Protein AF-A0A7J0G4C1-F1 (afdb_monomer_lite)

pLDDT: mean 76.21, std 15.64, range [31.58, 93.88]

Structure (mmCIF, N/CA/C/O backbone):
data_AF-A0A7J0G4C1-F1
#
_entry.id   AF-A0A7J0G4C1-F1
#
loop_
_atom_site.group_PDB
_atom_site.id
_atom_site.type_symbol
_atom_site.label_atom_id
_atom_site.label_alt_id
_atom_site.label_comp_id
_atom_site.label_asym_id
_atom_site.label_entity_id
_atom_site.label_seq_id
_atom_site.pdbx_PDB_ins_code
_atom_site.Cartn_x
_atom_site.Cartn_y
_atom_site.Cartn_z
_atom_site.occupancy
_atom_site.B_iso_or_equiv
_atom_site.auth_seq_id
_atom_site.auth_comp_id
_atom_site.auth_asym_id
_atom_site.auth_atom_id
_atom_site.pdbx_PDB_model_num
ATOM 1 N N . MET A 1 1 ? 28.170 -7.336 -46.267 1.00 58.66 1 MET A N 1
ATOM 2 C CA . MET A 1 1 ? 28.825 -6.557 -45.193 1.00 58.66 1 MET A CA 1
ATOM 3 C C . MET A 1 1 ? 29.556 -7.550 -44.301 1.00 58.66 1 MET A C 1
ATOM 5 O O . MET A 1 1 ? 29.023 -8.633 -44.100 1.00 58.66 1 MET A O 1
ATOM 9 N N . CYS A 1 2 ? 30.784 -7.269 -43.868 1.00 80.81 2 CYS A N 1
ATOM 10 C CA . CYS A 1 2 ? 31.557 -8.219 -43.061 1.00 80.81 2 CYS A CA 1
ATOM 11 C C . CYS A 1 2 ? 30.942 -8.341 -41.661 1.00 80.81 2 CYS A C 1
ATOM 13 O O . CYS A 1 2 ? 30.624 -7.316 -41.058 1.00 80.81 2 CYS A O 1
ATOM 15 N N . GLN A 1 3 ? 30.820 -9.565 -41.140 1.00 78.44 3 GLN A N 1
ATOM 16 C CA . GLN A 1 3 ? 30.268 -9.843 -39.804 1.00 78.44 3 GLN A CA 1
ATOM 17 C C . GLN A 1 3 ? 30.931 -8.975 -38.718 1.00 78.44 3 GLN A C 1
ATOM 19 O O . GLN A 1 3 ? 30.258 -8.325 -37.929 1.00 78.44 3 GLN A O 1
ATOM 24 N N . VAL A 1 4 ? 32.257 -8.844 -38.796 1.00 83.94 4 VAL A N 1
ATOM 25 C CA . VAL A 1 4 ? 33.080 -8.038 -37.880 1.00 83.94 4 VAL A CA 1
ATOM 26 C C . VAL A 1 4 ? 32.683 -6.555 -37.860 1.00 83.94 4 VAL A C 1
ATOM 28 O O . VAL A 1 4 ? 32.723 -5.914 -36.814 1.00 83.94 4 VAL A O 1
ATOM 31 N N . SER A 1 5 ? 32.287 -5.986 -39.003 1.00 85.44 5 SER A N 1
ATOM 32 C CA . SER A 1 5 ? 31.881 -4.578 -39.083 1.00 85.44 5 SER A CA 1
ATOM 33 C C . SER A 1 5 ? 30.496 -4.344 -38.479 1.00 85.44 5 SER A C 1
ATOM 35 O O . SER A 1 5 ? 30.275 -3.305 -37.866 1.00 85.44 5 SER A O 1
ATOM 37 N N . LEU A 1 6 ? 29.573 -5.300 -38.628 1.00 85.56 6 LEU A N 1
ATOM 38 C CA . LEU A 1 6 ? 28.245 -5.230 -38.010 1.00 85.56 6 LEU A CA 1
ATOM 39 C C . LEU A 1 6 ? 28.336 -5.344 -36.486 1.00 85.56 6 LEU A C 1
ATOM 41 O O . LEU A 1 6 ? 27.724 -4.543 -35.785 1.00 85.56 6 LEU A O 1
ATOM 45 N N . ASP A 1 7 ? 29.151 -6.272 -35.982 1.00 86.06 7 ASP A N 1
ATOM 46 C CA . ASP A 1 7 ? 29.336 -6.476 -34.541 1.00 86.06 7 ASP A CA 1
ATOM 47 C C . ASP A 1 7 ? 29.976 -5.248 -33.867 1.00 86.06 7 ASP A C 1
ATOM 49 O O . ASP A 1 7 ? 29.597 -4.870 -32.756 1.00 86.06 7 ASP A O 1
ATOM 53 N N . LEU A 1 8 ? 30.890 -4.560 -34.564 1.00 88.81 8 LEU A N 1
ATOM 54 C CA . LEU A 1 8 ? 31.475 -3.306 -34.084 1.00 88.81 8 LEU A CA 1
ATOM 55 C C . LEU A 1 8 ? 30.426 -2.193 -33.971 1.00 88.81 8 LEU A C 1
ATOM 57 O O . LEU A 1 8 ? 30.365 -1.512 -32.950 1.00 88.81 8 LEU A O 1
ATOM 61 N N . VAL A 1 9 ? 29.591 -2.015 -34.999 1.00 87.50 9 VAL A N 1
ATOM 62 C CA . VAL A 1 9 ? 28.531 -0.994 -34.999 1.00 87.50 9 VAL A CA 1
ATOM 63 C C . VAL A 1 9 ? 27.515 -1.275 -33.888 1.00 87.50 9 VAL A C 1
ATOM 65 O O . VAL A 1 9 ? 27.187 -0.375 -33.120 1.00 87.50 9 VAL A O 1
ATOM 68 N N . LYS A 1 10 ? 27.093 -2.534 -33.734 1.00 87.81 10 LYS A N 1
ATOM 69 C CA . LYS A 1 10 ? 26.205 -2.991 -32.653 1.00 87.81 10 LYS A CA 1
ATOM 70 C C . LYS A 1 10 ? 26.787 -2.704 -31.264 1.00 87.81 10 LYS A C 1
ATOM 72 O O . LYS A 1 10 ? 26.105 -2.154 -30.402 1.00 87.81 10 LYS A O 1
ATOM 77 N N . SER A 1 11 ? 28.078 -2.984 -31.067 1.00 86.81 11 SER A N 1
ATOM 78 C CA . SER A 1 11 ? 28.772 -2.682 -29.809 1.00 86.81 11 SER A CA 1
ATOM 79 C C . SER A 1 11 ? 28.851 -1.182 -29.515 1.00 86.81 11 SER A C 1
ATOM 81 O O . SER A 1 11 ? 28.692 -0.782 -28.362 1.00 86.81 11 SER A O 1
ATOM 83 N N . LEU A 1 12 ? 29.066 -0.344 -30.535 1.00 90.00 12 LEU A N 1
ATOM 84 C CA . LEU A 1 12 ? 29.061 1.109 -30.367 1.00 90.00 12 LEU A CA 1
ATOM 85 C C . LEU A 1 12 ? 27.682 1.603 -29.920 1.00 90.00 12 LEU A C 1
ATOM 87 O O . LEU A 1 12 ? 27.611 2.342 -28.945 1.00 90.00 12 LEU A O 1
ATOM 91 N N . TYR A 1 13 ? 26.598 1.152 -30.559 1.00 88.69 13 TYR A N 1
ATOM 92 C CA . TYR A 1 13 ? 25.234 1.537 -30.172 1.00 88.69 13 TYR A CA 1
ATOM 93 C C . TYR A 1 13 ? 24.876 1.136 -28.737 1.00 88.69 13 TYR A C 1
ATOM 95 O O . TYR A 1 13 ? 24.304 1.946 -28.016 1.00 88.69 13 TYR A O 1
ATOM 103 N N . ALA A 1 14 ? 25.254 -0.066 -28.295 1.00 89.81 14 ALA A N 1
ATOM 104 C CA . ALA A 1 14 ? 25.041 -0.479 -26.907 1.00 89.81 14 ALA A CA 1
ATOM 105 C C . ALA A 1 14 ? 25.766 0.448 -25.913 1.00 89.81 14 ALA A C 1
ATOM 107 O O . ALA A 1 14 ? 25.176 0.875 -24.927 1.00 89.81 14 ALA A O 1
ATOM 108 N N . LYS A 1 15 ? 27.005 0.861 -26.222 1.00 88.81 15 LYS A N 1
ATOM 109 C CA . LYS A 1 15 ? 27.740 1.839 -25.401 1.00 88.81 15 LYS A CA 1
ATOM 110 C C . LYS A 1 15 ? 27.110 3.231 -25.412 1.00 88.81 15 LYS A C 1
ATOM 112 O O . LYS A 1 15 ? 27.207 3.936 -24.418 1.00 88.81 15 LYS A O 1
ATOM 117 N N . PHE A 1 16 ? 26.487 3.641 -26.517 1.00 90.69 16 PHE A N 1
ATOM 118 C CA . PHE A 1 16 ? 25.746 4.904 -26.564 1.00 90.69 16 PHE A CA 1
ATOM 119 C C . PHE A 1 16 ? 24.531 4.888 -25.627 1.00 90.69 16 PHE A C 1
ATOM 121 O O . PHE A 1 16 ? 24.290 5.895 -24.976 1.00 90.69 16 PHE A O 1
ATOM 128 N N . ILE A 1 17 ? 23.823 3.757 -25.519 1.00 89.75 17 ILE A N 1
ATOM 129 C CA . ILE A 1 17 ? 22.709 3.574 -24.571 1.00 89.75 17 ILE A CA 1
ATOM 130 C C . ILE A 1 17 ? 23.224 3.621 -23.126 1.00 89.75 17 ILE A C 1
ATOM 132 O O . ILE A 1 17 ? 22.658 4.330 -22.301 1.00 89.75 17 ILE A O 1
ATOM 136 N N . ASP A 1 18 ? 24.324 2.923 -22.831 1.00 90.31 18 ASP A N 1
ATOM 137 C CA . ASP A 1 18 ? 24.915 2.898 -21.484 1.00 90.31 18 ASP A CA 1
ATOM 138 C C . ASP A 1 18 ? 25.444 4.273 -21.029 1.00 90.31 18 ASP A C 1
ATOM 140 O O . ASP A 1 18 ? 25.518 4.558 -19.834 1.00 90.31 18 ASP A O 1
ATOM 144 N N . CYS A 1 19 ? 25.860 5.123 -21.974 1.00 86.25 19 CYS A N 1
ATOM 145 C CA . CYS A 1 19 ? 26.405 6.456 -21.709 1.00 86.25 19 CYS A CA 1
ATOM 146 C C . CYS A 1 19 ? 25.372 7.587 -21.843 1.00 86.25 19 CYS A C 1
ATOM 148 O O . CYS A 1 19 ? 25.764 8.757 -21.836 1.00 86.25 19 CYS A O 1
ATOM 150 N N . ASP A 1 20 ? 24.086 7.268 -21.991 1.00 91.69 20 ASP A N 1
ATOM 151 C CA . ASP A 1 20 ? 23.040 8.280 -22.086 1.00 91.69 20 ASP A CA 1
ATOM 152 C C . ASP A 1 20 ? 22.704 8.854 -20.701 1.00 91.69 20 ASP A C 1
ATOM 154 O O . ASP A 1 20 ? 22.313 8.133 -19.781 1.00 91.69 20 ASP A O 1
ATOM 158 N N . ASN A 1 21 ? 22.841 10.174 -20.558 1.00 86.81 21 ASN A N 1
ATOM 159 C CA . ASN A 1 21 ? 22.559 10.876 -19.308 1.00 86.81 21 ASN A CA 1
ATOM 160 C C . ASN A 1 21 ? 21.053 11.002 -19.019 1.00 86.81 21 ASN A C 1
ATOM 162 O O . ASN A 1 21 ? 20.687 11.228 -17.867 1.00 86.81 21 ASN A O 1
ATOM 166 N N . GLU A 1 22 ? 20.184 10.883 -20.030 1.00 90.69 22 GLU A N 1
ATOM 167 C CA . GLU A 1 22 ? 18.726 10.950 -19.847 1.00 90.69 22 GLU A CA 1
ATOM 168 C C . GLU A 1 22 ? 18.141 9.625 -19.336 1.00 90.69 22 GLU A C 1
ATOM 170 O O . GLU A 1 22 ? 17.065 9.612 -18.739 1.00 90.69 22 GLU A O 1
ATOM 175 N N . MET A 1 23 ? 18.863 8.513 -19.514 1.00 88.25 23 MET A N 1
ATOM 176 C CA . MET A 1 23 ? 18.462 7.175 -19.066 1.00 88.25 23 MET A CA 1
ATOM 177 C C . MET A 1 23 ? 19.131 6.774 -17.743 1.00 88.25 23 MET A C 1
ATOM 179 O O . MET A 1 23 ? 19.511 5.619 -17.542 1.00 88.25 23 MET A O 1
ATOM 183 N N . ILE A 1 24 ? 19.286 7.737 -16.834 1.00 90.88 24 ILE A N 1
ATOM 184 C CA . ILE A 1 24 ? 19.808 7.518 -15.483 1.00 90.88 24 ILE A CA 1
ATOM 185 C C . ILE A 1 24 ? 18.668 7.709 -14.490 1.00 90.88 24 ILE A C 1
ATOM 187 O O . ILE A 1 24 ? 18.021 8.757 -14.469 1.00 90.88 24 ILE A O 1
ATOM 191 N N . ASP A 1 25 ? 18.444 6.712 -13.637 1.00 88.38 25 ASP A N 1
ATOM 192 C CA . ASP A 1 25 ? 17.534 6.885 -12.512 1.00 88.38 25 ASP A CA 1
ATOM 193 C C . ASP A 1 25 ? 18.146 7.857 -11.493 1.00 88.38 25 ASP A C 1
ATOM 195 O O . ASP A 1 25 ? 19.214 7.606 -10.932 1.00 88.38 25 ASP A O 1
ATOM 199 N N . LEU A 1 26 ? 17.463 8.975 -11.250 1.00 86.19 26 LEU A N 1
ATOM 200 C CA . LEU A 1 26 ? 17.927 10.041 -10.363 1.00 86.19 26 LEU A CA 1
ATOM 201 C C . LEU A 1 26 ? 17.887 9.643 -8.884 1.00 86.19 26 LEU A C 1
ATOM 203 O O . LEU A 1 26 ? 18.652 10.195 -8.095 1.00 86.19 26 LEU A O 1
ATOM 207 N N . GLU A 1 27 ? 17.008 8.714 -8.495 1.00 84.31 27 GLU A N 1
ATOM 208 C CA . GLU A 1 27 ? 16.885 8.300 -7.095 1.00 84.31 27 GLU A CA 1
ATOM 209 C C . GLU A 1 27 ? 17.971 7.299 -6.695 1.00 84.31 27 GLU A C 1
ATOM 211 O O . GLU A 1 27 ? 18.569 7.429 -5.624 1.00 84.31 27 GLU A O 1
ATOM 216 N N . THR A 1 28 ? 18.257 6.312 -7.551 1.00 85.94 28 THR A N 1
ATOM 217 C CA . THR A 1 28 ? 19.282 5.292 -7.273 1.00 85.94 28 THR A CA 1
ATOM 218 C C . THR A 1 28 ? 20.651 5.604 -7.875 1.00 85.94 28 THR A C 1
ATOM 220 O O . THR A 1 28 ? 21.642 4.997 -7.469 1.00 85.94 28 THR A O 1
ATOM 223 N N . GLY A 1 29 ? 20.735 6.539 -8.824 1.00 86.38 29 GLY A N 1
ATOM 224 C CA . GLY A 1 29 ? 21.957 6.829 -9.579 1.00 86.38 29 GLY A CA 1
ATOM 225 C C . GLY A 1 29 ? 22.371 5.701 -10.529 1.00 86.38 29 GLY A C 1
ATOM 226 O O . GLY A 1 29 ? 23.535 5.636 -10.923 1.00 86.38 29 GLY A O 1
ATOM 227 N N . THR A 1 30 ? 21.453 4.791 -10.864 1.00 88.19 30 THR A N 1
ATOM 228 C CA . THR A 1 30 ? 21.736 3.633 -11.720 1.00 88.19 30 THR A CA 1
ATOM 229 C C . THR A 1 30 ? 21.533 4.015 -13.192 1.00 88.19 30 THR A C 1
ATOM 231 O O . THR A 1 30 ? 20.423 4.419 -13.551 1.00 88.19 30 THR A O 1
ATOM 234 N N . PRO A 1 31 ? 22.559 3.906 -14.059 1.00 89.31 31 PRO A N 1
ATOM 235 C CA . PRO A 1 31 ? 22.399 4.132 -15.493 1.00 89.31 31 PRO A CA 1
ATOM 236 C C . PRO A 1 31 ? 21.717 2.940 -16.176 1.00 89.31 31 PRO A C 1
ATOM 238 O O . PRO A 1 31 ? 21.775 1.808 -15.683 1.00 89.31 31 PRO A O 1
ATOM 241 N N . ALA A 1 32 ? 21.102 3.180 -17.335 1.00 89.25 32 ALA A N 1
ATOM 242 C CA . ALA A 1 32 ? 20.637 2.108 -18.204 1.00 89.25 32 ALA A CA 1
ATOM 243 C C . ALA A 1 32 ? 21.793 1.174 -18.587 1.00 89.25 32 ALA A C 1
ATOM 245 O O . ALA A 1 32 ? 22.926 1.605 -18.792 1.00 89.25 32 ALA A O 1
ATOM 246 N N . HIS A 1 33 ? 21.492 -0.123 -18.663 1.00 91.38 33 HIS A N 1
ATOM 247 C CA . HIS A 1 33 ? 22.478 -1.144 -18.983 1.00 91.38 33 HIS A CA 1
ATOM 248 C C . HIS A 1 33 ? 21.996 -2.039 -20.126 1.00 91.38 33 HIS A C 1
ATOM 250 O O . HIS A 1 33 ? 21.038 -2.805 -19.988 1.00 91.38 33 HIS A O 1
ATOM 256 N N . ALA A 1 34 ? 22.697 -1.973 -21.251 1.00 90.12 34 ALA A N 1
ATOM 257 C CA . ALA A 1 34 ? 22.507 -2.822 -22.410 1.00 90.12 34 ALA A CA 1
ATOM 258 C C . ALA A 1 34 ? 23.255 -4.151 -22.222 1.00 90.12 34 ALA A C 1
ATOM 260 O O . ALA A 1 34 ? 24.414 -4.310 -22.601 1.00 90.12 34 ALA A O 1
ATOM 261 N N . ALA A 1 35 ? 22.565 -5.156 -21.677 1.00 88.12 35 ALA A N 1
ATOM 262 C CA . ALA A 1 35 ? 23.136 -6.492 -21.474 1.00 88.12 35 ALA A CA 1
ATOM 263 C C . ALA A 1 35 ? 23.471 -7.238 -22.789 1.00 88.12 35 ALA A C 1
ATOM 265 O O . ALA A 1 35 ? 24.229 -8.208 -22.776 1.00 88.12 35 ALA A O 1
ATOM 266 N N . ASN A 1 36 ? 22.907 -6.805 -23.923 1.00 88.81 36 ASN A N 1
ATOM 267 C CA . ASN A 1 36 ? 23.123 -7.393 -25.246 1.00 88.81 36 ASN A CA 1
ATOM 268 C C . ASN A 1 36 ? 23.535 -6.312 -26.260 1.00 88.81 36 ASN A C 1
ATOM 270 O O . ASN A 1 36 ? 22.932 -5.245 -26.321 1.00 88.81 36 ASN A O 1
ATOM 274 N N . THR A 1 37 ? 24.522 -6.602 -27.109 1.00 87.88 37 THR A N 1
ATOM 275 C CA . THR A 1 37 ? 25.002 -5.685 -28.155 1.00 87.88 37 THR A CA 1
ATOM 276 C C . THR A 1 37 ? 24.064 -5.599 -29.361 1.00 87.88 37 THR A C 1
ATOM 278 O O . THR A 1 37 ? 24.062 -4.587 -30.056 1.00 87.88 37 THR A O 1
ATOM 281 N N . ALA A 1 38 ? 23.227 -6.614 -29.601 1.00 84.94 38 ALA A N 1
ATOM 282 C CA . ALA A 1 38 ? 22.231 -6.608 -30.679 1.00 84.94 38 ALA A CA 1
ATOM 283 C C . ALA A 1 38 ? 20.934 -5.843 -30.335 1.00 84.94 38 ALA A C 1
ATOM 285 O O . ALA A 1 38 ? 20.049 -5.732 -31.180 1.00 84.94 38 ALA A O 1
ATOM 286 N N . ILE A 1 39 ? 20.843 -5.264 -29.132 1.00 85.62 39 ILE A N 1
ATOM 287 C CA . ILE A 1 39 ? 19.617 -4.664 -28.582 1.00 85.62 39 ILE A CA 1
ATOM 288 C C . ILE A 1 39 ? 19.005 -3.559 -29.456 1.00 85.62 39 ILE A C 1
ATOM 290 O O . ILE A 1 39 ? 17.794 -3.384 -29.471 1.00 85.62 39 ILE A O 1
ATOM 294 N N . SER A 1 40 ? 19.821 -2.827 -30.215 1.00 85.75 40 SER A N 1
ATOM 295 C CA . SER A 1 40 ? 19.356 -1.744 -31.093 1.00 85.75 40 SER A CA 1
ATOM 296 C C . SER A 1 40 ? 18.514 -2.236 -32.278 1.00 85.75 40 SER A C 1
ATOM 298 O O . SER A 1 40 ? 17.632 -1.516 -32.738 1.00 85.75 40 SER A O 1
ATOM 300 N N . GLU A 1 41 ? 18.758 -3.457 -32.760 1.00 86.69 41 GLU A N 1
ATOM 301 C CA . GLU A 1 41 ? 17.978 -4.080 -33.834 1.00 86.69 41 GLU A CA 1
ATOM 302 C C . GLU A 1 41 ? 16.684 -4.684 -33.285 1.00 86.69 41 GLU A C 1
ATOM 304 O O . GLU A 1 41 ? 15.615 -4.458 -33.853 1.00 86.69 41 GLU A O 1
ATOM 309 N N . ASP A 1 42 ? 16.789 -5.377 -32.146 1.00 86.94 42 ASP A N 1
ATOM 310 C CA . ASP A 1 42 ? 15.652 -5.992 -31.460 1.00 86.94 42 ASP A CA 1
ATOM 311 C C . ASP A 1 42 ? 14.623 -4.924 -31.060 1.00 86.94 42 ASP A C 1
ATOM 313 O O . ASP A 1 42 ? 13.438 -5.077 -31.349 1.00 86.94 42 ASP A O 1
ATOM 317 N N . LEU A 1 43 ? 15.074 -3.799 -30.483 1.00 85.88 43 LEU A N 1
ATOM 318 C CA . LEU A 1 43 ? 14.218 -2.665 -30.105 1.00 85.88 43 LEU A 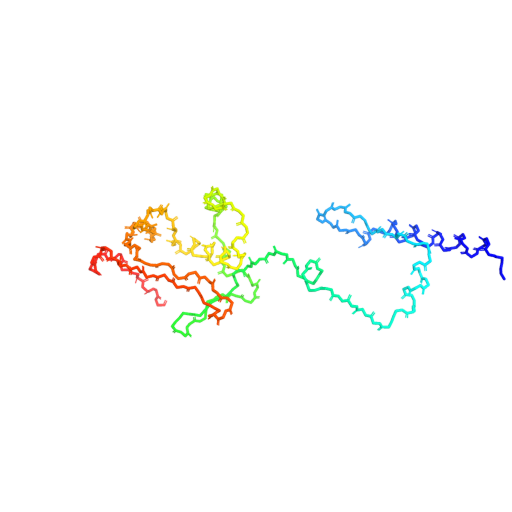CA 1
ATOM 319 C C . LEU A 1 43 ? 13.530 -2.001 -31.307 1.00 85.88 43 LEU A C 1
ATOM 321 O O . LEU A 1 43 ? 12.411 -1.511 -31.173 1.00 85.88 43 LEU A O 1
ATOM 325 N N . GLY A 1 44 ? 14.164 -2.004 -32.483 1.00 85.56 44 GLY A N 1
ATOM 326 C CA . GLY A 1 44 ? 13.595 -1.438 -33.709 1.00 85.56 44 GLY A CA 1
ATOM 327 C C . GLY A 1 44 ? 12.436 -2.249 -34.300 1.00 85.56 44 GLY A C 1
ATOM 328 O O . GLY A 1 44 ? 11.739 -1.749 -35.181 1.00 85.56 44 GLY A O 1
ATOM 329 N N . GLN A 1 45 ? 12.228 -3.483 -33.830 1.00 90.00 45 GLN A N 1
ATOM 330 C CA . GLN A 1 45 ? 11.210 -4.414 -34.332 1.00 90.00 45 GLN A CA 1
ATOM 331 C C . GLN A 1 45 ? 10.148 -4.772 -33.277 1.00 90.00 45 GLN A C 1
ATOM 333 O O . GLN A 1 45 ? 9.295 -5.624 -33.528 1.00 90.00 45 GLN A O 1
ATOM 338 N N . VAL A 1 46 ? 10.178 -4.149 -32.094 1.00 90.44 46 VAL A N 1
ATOM 339 C CA . VAL A 1 46 ? 9.214 -4.441 -31.022 1.00 90.44 46 VAL A CA 1
ATOM 340 C C . VAL A 1 46 ? 7.821 -3.927 -31.397 1.00 90.44 46 VAL A C 1
ATOM 342 O O . VAL A 1 46 ? 7.623 -2.731 -31.586 1.00 90.44 46 VAL A O 1
ATOM 345 N N . GLU A 1 47 ? 6.837 -4.830 -31.443 1.00 93.06 47 GLU A N 1
ATOM 346 C CA . GLU A 1 47 ? 5.421 -4.500 -31.694 1.00 93.06 47 GLU A CA 1
ATOM 347 C C . GLU A 1 47 ? 4.578 -4.489 -30.404 1.00 93.06 47 GLU A C 1
ATOM 349 O O . GLU A 1 47 ? 3.636 -3.709 -30.274 1.00 93.06 47 GLU A O 1
ATOM 354 N N . TYR A 1 48 ? 4.936 -5.318 -29.417 1.00 92.25 48 TYR A N 1
ATOM 355 C CA . TYR A 1 48 ? 4.195 -5.459 -28.162 1.00 92.25 48 TYR A CA 1
ATOM 356 C C . TYR A 1 48 ? 5.123 -5.316 -26.958 1.00 92.25 48 TYR A C 1
ATOM 358 O O . TYR A 1 48 ? 6.167 -5.962 -26.888 1.00 92.25 48 TYR A O 1
ATOM 366 N N . ILE A 1 49 ? 4.702 -4.513 -25.979 1.00 90.94 49 ILE A N 1
ATOM 367 C CA . ILE A 1 49 ? 5.378 -4.384 -24.686 1.00 90.94 49 ILE A CA 1
ATOM 368 C C . ILE A 1 49 ? 4.532 -5.104 -23.640 1.00 90.94 49 ILE A C 1
ATOM 370 O O . ILE A 1 49 ? 3.383 -4.738 -23.392 1.00 90.94 49 ILE A O 1
ATOM 374 N N . LEU A 1 50 ? 5.113 -6.126 -23.017 1.00 92.50 50 LEU A N 1
ATOM 375 C CA . LEU A 1 50 ? 4.525 -6.807 -21.871 1.00 92.50 50 LEU A CA 1
ATOM 376 C C . LEU A 1 50 ? 5.134 -6.212 -20.605 1.00 92.50 50 LEU A C 1
ATOM 378 O O . LEU A 1 50 ? 6.328 -6.363 -20.360 1.00 92.50 50 LEU A O 1
ATOM 382 N N . THR A 1 51 ? 4.322 -5.518 -19.816 1.00 90.88 51 THR A N 1
ATOM 383 C CA . THR A 1 51 ? 4.749 -4.940 -18.540 1.00 90.88 51 THR A CA 1
ATOM 384 C C . THR A 1 51 ? 4.181 -5.737 -17.376 1.00 90.88 51 THR A C 1
ATOM 386 O O . THR A 1 51 ? 3.012 -6.131 -17.385 1.00 90.88 51 THR A O 1
ATOM 389 N N . ASP A 1 52 ? 5.007 -5.965 -16.353 1.00 93.88 52 ASP A N 1
ATOM 390 C CA . ASP A 1 52 ? 4.502 -6.421 -15.063 1.00 93.88 52 ASP A CA 1
ATOM 391 C C . ASP A 1 52 ? 3.891 -5.234 -14.304 1.00 93.88 52 ASP A C 1
ATOM 393 O O . ASP A 1 52 ? 4.290 -4.075 -14.444 1.00 93.88 52 ASP A O 1
ATOM 397 N N . LYS A 1 53 ? 2.881 -5.512 -13.488 1.00 88.62 53 LYS A N 1
ATOM 398 C CA . LYS A 1 53 ? 2.228 -4.495 -12.673 1.00 88.62 53 LYS A CA 1
ATOM 399 C C . LYS A 1 53 ? 3.118 -4.095 -11.498 1.00 88.62 53 LYS A C 1
ATOM 401 O O . LYS A 1 53 ? 3.356 -2.908 -11.278 1.00 88.62 53 LYS A O 1
ATOM 406 N N . THR A 1 54 ? 3.581 -5.075 -10.726 1.00 83.44 54 THR A N 1
ATOM 407 C CA . THR A 1 54 ? 4.249 -4.826 -9.443 1.00 83.44 54 THR A CA 1
ATOM 408 C C . THR A 1 54 ? 5.745 -4.647 -9.661 1.00 83.44 54 THR A C 1
ATOM 410 O O . THR A 1 54 ? 6.398 -5.546 -10.169 1.00 83.44 54 THR A O 1
ATOM 413 N N . GLY A 1 55 ? 6.302 -3.502 -9.259 1.00 79.38 55 GLY A N 1
ATOM 414 C CA . GLY A 1 55 ? 7.735 -3.232 -9.414 1.00 79.38 55 GLY A CA 1
ATOM 415 C C . GLY A 1 55 ? 8.144 -2.688 -10.787 1.00 79.38 55 GLY A C 1
ATOM 416 O O . GLY A 1 55 ? 9.310 -2.355 -10.961 1.00 79.38 55 GLY A O 1
ATOM 417 N N . THR A 1 56 ? 7.208 -2.543 -11.735 1.00 85.19 56 THR A N 1
ATOM 418 C CA . THR A 1 56 ? 7.433 -1.814 -12.999 1.00 85.19 56 THR A CA 1
ATOM 419 C C . THR A 1 56 ? 6.437 -0.672 -13.162 1.00 85.19 56 THR A C 1
ATOM 421 O O . THR A 1 56 ? 6.845 0.480 -13.236 1.00 85.19 56 THR A O 1
ATOM 424 N N . LEU A 1 57 ? 5.129 -0.955 -13.169 1.00 85.81 57 LEU A N 1
ATOM 425 C CA . LEU A 1 57 ? 4.121 0.105 -13.297 1.00 85.81 57 LEU A CA 1
ATOM 426 C C . LEU A 1 57 ? 3.842 0.819 -11.969 1.00 85.81 57 LEU A C 1
ATOM 428 O O . LEU A 1 57 ? 3.494 1.998 -11.952 1.00 85.81 57 LEU A O 1
ATOM 432 N N . THR A 1 58 ? 3.937 0.092 -10.856 1.00 84.50 58 THR A N 1
ATOM 433 C CA . THR A 1 58 ? 3.639 0.632 -9.529 1.00 84.50 58 THR A CA 1
ATOM 434 C C . THR A 1 58 ? 4.786 0.401 -8.563 1.00 84.50 58 THR A C 1
ATOM 436 O O . THR A 1 58 ? 5.243 -0.736 -8.401 1.00 84.50 58 THR A O 1
ATOM 439 N N . GLU A 1 59 ? 5.165 1.456 -7.846 1.00 80.12 59 GLU A N 1
ATOM 440 C CA . GLU A 1 59 ? 5.993 1.352 -6.649 1.00 80.12 59 GLU A CA 1
ATOM 441 C C . GLU A 1 59 ? 5.272 0.541 -5.567 1.00 80.12 59 GLU A C 1
ATOM 443 O O . GLU A 1 59 ? 4.053 0.632 -5.392 1.00 80.12 59 GLU A O 1
ATOM 448 N N . ASN A 1 60 ? 6.034 -0.223 -4.784 1.00 77.62 60 ASN A N 1
ATOM 449 C CA . ASN A 1 60 ? 5.515 -0.972 -3.641 1.00 77.62 60 ASN A CA 1
ATOM 450 C C . ASN A 1 60 ? 5.303 -0.038 -2.434 1.00 77.62 60 ASN A C 1
ATOM 452 O O . ASN A 1 60 ? 5.934 -0.197 -1.386 1.00 77.62 60 ASN A O 1
ATOM 456 N N . ARG A 1 61 ? 4.478 1.000 -2.616 1.00 76.88 61 ARG A N 1
ATOM 457 C CA . ARG A 1 61 ? 4.161 2.014 -1.609 1.00 76.88 61 ARG A CA 1
ATOM 458 C C . ARG A 1 61 ? 2.691 2.415 -1.693 1.00 76.88 61 ARG A C 1
ATOM 460 O O . ARG A 1 61 ? 2.256 3.073 -2.633 1.00 76.88 61 ARG A O 1
ATOM 467 N N . MET A 1 62 ? 1.934 2.104 -0.643 1.00 79.94 62 MET A N 1
ATOM 468 C CA . MET A 1 62 ? 0.527 2.498 -0.525 1.00 79.94 62 MET A CA 1
ATOM 469 C C . MET A 1 62 ? 0.386 3.836 0.212 1.00 79.94 62 MET A C 1
ATOM 471 O O . MET A 1 62 ? 0.967 4.043 1.279 1.00 79.94 62 MET A O 1
ATOM 475 N N . ILE A 1 63 ? -0.407 4.756 -0.345 1.00 78.38 63 ILE A N 1
ATOM 476 C CA . ILE A 1 63 ? -0.679 6.078 0.239 1.00 78.38 63 ILE A CA 1
ATOM 477 C C . ILE A 1 63 ? -2.191 6.261 0.367 1.00 78.38 63 ILE A C 1
ATOM 479 O O . ILE A 1 63 ? -2.939 6.049 -0.585 1.00 78.38 63 ILE A O 1
ATOM 483 N N . PHE A 1 64 ? -2.648 6.690 1.544 1.00 80.56 64 PHE A N 1
ATOM 484 C CA . PHE A 1 64 ? -4.053 7.005 1.774 1.00 80.56 64 PHE A CA 1
ATOM 485 C C . PHE A 1 64 ? -4.406 8.359 1.145 1.00 80.56 64 PHE A C 1
ATOM 487 O O . PHE A 1 64 ? -3.981 9.409 1.627 1.00 80.56 64 PHE A O 1
ATOM 494 N N . LYS A 1 65 ? -5.162 8.326 0.042 1.00 81.50 65 LYS A N 1
ATOM 495 C CA . LYS A 1 65 ? -5.469 9.509 -0.777 1.00 81.50 65 LYS A CA 1
ATOM 496 C C . LYS A 1 65 ? -6.785 10.194 -0.401 1.00 81.50 65 LYS A C 1
ATOM 498 O O . LYS A 1 65 ? -6.844 11.419 -0.368 1.00 81.50 65 LYS A O 1
ATOM 503 N N . ARG A 1 66 ? -7.858 9.427 -0.187 1.00 81.88 66 ARG A N 1
ATOM 504 C CA . ARG A 1 66 ? -9.220 9.949 0.022 1.00 81.88 66 ARG A CA 1
ATOM 505 C C . ARG A 1 66 ? -10.050 8.964 0.843 1.00 81.88 66 ARG A C 1
ATOM 507 O O . ARG A 1 66 ? -9.813 7.759 0.775 1.00 81.88 66 ARG A O 1
ATOM 514 N N . CYS A 1 67 ? -11.052 9.458 1.561 1.00 81.31 67 CYS A N 1
ATOM 515 C CA . CYS A 1 67 ? -12.079 8.628 2.189 1.00 81.31 67 CYS A CA 1
ATOM 516 C C . CYS A 1 67 ? -13.448 9.298 2.166 1.00 81.31 67 CYS A C 1
ATOM 518 O O . CYS A 1 67 ? -13.564 10.498 1.948 1.00 81.31 67 CYS A O 1
ATOM 520 N N . CYS A 1 68 ? -14.496 8.508 2.378 1.00 81.56 68 CYS A N 1
ATOM 521 C CA . CYS A 1 68 ? -15.859 9.003 2.503 1.00 81.56 68 CYS A CA 1
ATOM 522 C C . CYS A 1 68 ? -16.414 8.579 3.863 1.00 81.56 68 CYS A C 1
ATOM 524 O O . CYS A 1 68 ? -16.364 7.396 4.203 1.00 81.56 68 CYS A O 1
ATOM 526 N N . ILE A 1 69 ? -16.920 9.535 4.641 1.00 84.06 69 ILE A N 1
ATOM 527 C CA . ILE A 1 69 ? -17.530 9.291 5.952 1.00 84.06 69 ILE A CA 1
ATOM 528 C C . ILE A 1 69 ? -18.895 9.967 5.954 1.00 84.06 69 ILE A C 1
ATOM 530 O O . ILE A 1 69 ? -18.991 11.160 5.691 1.00 84.06 69 ILE A O 1
ATOM 534 N N . SER A 1 70 ? -19.960 9.215 6.247 1.00 83.75 70 SER A N 1
ATOM 535 C CA . SER A 1 70 ? -21.333 9.746 6.287 1.00 83.75 70 SER A CA 1
ATOM 536 C C . SER A 1 70 ? -21.726 10.532 5.018 1.00 83.75 70 SER A C 1
ATOM 538 O O . SER A 1 70 ? -22.355 11.585 5.105 1.00 83.75 70 SER A O 1
ATOM 540 N N . SER A 1 71 ? -21.331 10.028 3.842 1.00 81.00 71 SER A N 1
ATOM 541 C CA . SER A 1 71 ? -21.536 10.657 2.522 1.00 81.00 71 SER A CA 1
ATOM 542 C C . SER A 1 71 ? -20.738 11.944 2.259 1.00 81.00 71 SER A C 1
ATOM 544 O O . SER A 1 71 ? -20.930 12.575 1.221 1.00 81.00 71 SER A O 1
ATOM 546 N N . ILE A 1 72 ? -19.818 12.320 3.150 1.00 76.56 72 ILE A N 1
ATOM 547 C CA . ILE A 1 72 ? -18.895 13.445 2.968 1.00 76.56 72 ILE A CA 1
ATOM 548 C C . ILE A 1 72 ? -17.553 12.905 2.473 1.00 76.56 72 ILE A C 1
ATOM 550 O O . ILE A 1 72 ? -16.971 12.012 3.092 1.00 76.56 72 ILE A O 1
ATOM 554 N N . PHE A 1 73 ? -17.056 13.449 1.361 1.00 77.06 73 PHE A N 1
ATOM 555 C CA . PHE A 1 73 ? -15.767 13.080 0.777 1.00 77.06 73 PHE A CA 1
ATOM 556 C C . PHE A 1 73 ? -14.637 13.934 1.354 1.00 77.06 73 PHE A C 1
ATOM 558 O O . PHE A 1 73 ? -14.663 15.159 1.271 1.00 77.06 73 PHE A O 1
ATOM 565 N N . TYR A 1 74 ? -13.614 13.268 1.876 1.00 75.44 74 TYR A N 1
ATOM 566 C CA . TYR A 1 74 ? -12.394 13.858 2.409 1.00 75.44 74 TYR A CA 1
ATOM 567 C C . TYR A 1 74 ? -11.206 13.487 1.512 1.00 75.44 74 TYR A C 1
ATOM 569 O O . TYR A 1 74 ? -11.057 12.332 1.106 1.00 75.44 74 TYR A O 1
ATOM 577 N N . GLY A 1 75 ? -10.347 14.464 1.212 1.00 72.25 75 GLY A N 1
ATOM 578 C CA . GLY A 1 75 ? -9.117 14.297 0.426 1.00 72.25 75 GLY A CA 1
ATOM 579 C C . GLY A 1 75 ? -9.115 15.077 -0.895 1.00 72.25 75 GLY A C 1
ATOM 580 O O . GLY A 1 75 ? -10.154 15.224 -1.542 1.00 72.25 75 GLY A O 1
ATOM 581 N N . ASN A 1 76 ? -7.934 15.572 -1.277 1.00 67.19 76 ASN A N 1
ATOM 582 C CA . ASN A 1 76 ? -7.699 16.424 -2.448 1.00 67.19 76 ASN A CA 1
ATOM 583 C C . ASN A 1 76 ? -7.206 15.606 -3.664 1.00 67.19 76 ASN A C 1
ATOM 585 O O . ASN A 1 76 ? -6.621 14.534 -3.504 1.00 67.19 76 ASN A O 1
ATOM 589 N N . GLU A 1 77 ? -7.406 16.122 -4.878 1.00 62.09 77 GLU A N 1
ATOM 590 C CA . GLU A 1 77 ? -6.988 15.506 -6.150 1.00 62.09 77 GLU A CA 1
ATOM 591 C C . GLU A 1 77 ? -5.461 15.410 -6.294 1.00 62.09 77 GLU A C 1
ATOM 593 O O . GLU A 1 77 ? -4.960 14.473 -6.908 1.00 62.09 77 GLU A O 1
ATOM 598 N N . SER A 1 78 ? -4.710 16.298 -5.631 1.00 61.75 78 SER A N 1
ATOM 599 C CA . SER A 1 78 ? -3.236 16.269 -5.562 1.00 61.75 78 SER A CA 1
ATOM 600 C C . SER A 1 78 ? -2.691 15.077 -4.766 1.00 61.75 78 SER A C 1
ATOM 602 O O . SER A 1 78 ? -1.496 14.800 -4.759 1.00 61.75 78 SER A O 1
ATOM 604 N N . GLY A 1 79 ? -3.574 14.343 -4.091 1.00 53.31 79 GLY A N 1
ATOM 605 C CA . GLY A 1 79 ? -3.251 13.067 -3.493 1.00 53.31 79 GLY A C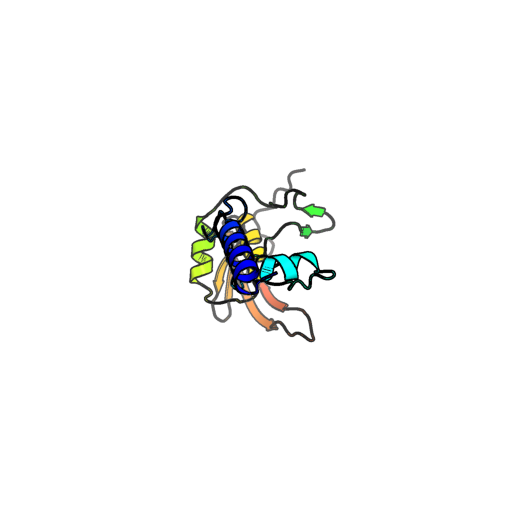A 1
ATOM 606 C C . GLY A 1 79 ? -2.473 13.122 -2.178 1.00 53.31 79 GLY A C 1
ATOM 607 O O . GLY A 1 79 ? -2.003 12.091 -1.712 1.00 53.31 79 GLY A O 1
ATOM 608 N N . ASP A 1 80 ? -2.393 14.262 -1.520 1.00 57.31 80 ASP A N 1
ATOM 609 C CA . ASP A 1 80 ? -1.987 14.296 -0.122 1.00 57.31 80 ASP A CA 1
ATOM 610 C C . ASP A 1 80 ? -3.203 14.683 0.702 1.00 57.31 80 ASP A C 1
ATOM 612 O O . ASP A 1 80 ? -3.500 15.855 0.905 1.00 57.31 80 ASP A O 1
ATOM 616 N N . ALA A 1 81 ? -3.942 13.674 1.176 1.00 53.41 81 ALA A N 1
ATOM 617 C CA . ALA A 1 81 ? -5.110 13.884 2.031 1.00 53.41 81 ALA A CA 1
ATOM 618 C C . ALA A 1 81 ? -4.780 14.713 3.286 1.00 53.41 81 ALA A C 1
ATOM 620 O O . ALA A 1 81 ? -5.685 15.228 3.931 1.00 53.41 81 ALA A O 1
ATOM 621 N N . LEU A 1 82 ? -3.499 14.760 3.679 1.00 55.53 82 LEU A N 1
ATOM 622 C CA . LEU A 1 82 ? -3.038 15.178 4.998 1.00 55.53 82 LEU A CA 1
ATOM 623 C C . LEU A 1 82 ? -1.591 15.717 4.929 1.00 55.53 82 LEU A C 1
ATOM 625 O O . LEU A 1 82 ? -0.680 15.089 5.478 1.00 55.53 82 LEU A O 1
ATOM 629 N N . GLN A 1 83 ? -1.348 16.828 4.222 1.00 45.41 83 GLN A N 1
ATOM 630 C CA . GLN A 1 83 ? -0.058 17.528 4.288 1.00 45.41 83 GLN A CA 1
ATOM 631 C C . GLN A 1 83 ? -0.029 18.441 5.520 1.00 45.41 83 GLN A C 1
ATOM 633 O O . GLN A 1 83 ? -0.662 19.491 5.550 1.00 45.41 83 GLN A O 1
ATOM 638 N N . GLY A 1 84 ? 0.696 18.007 6.553 1.00 49.62 84 GLY A N 1
ATOM 639 C CA . GLY A 1 84 ? 0.931 18.772 7.777 1.00 49.62 84 GLY A CA 1
ATOM 640 C C . GLY A 1 84 ? 1.105 17.867 8.996 1.00 49.62 84 GLY A C 1
ATOM 641 O O . GLY A 1 84 ? 0.118 17.373 9.524 1.00 49.62 84 GLY A O 1
ATOM 642 N N . MET A 1 85 ? 2.361 17.706 9.449 1.00 40.66 85 MET A N 1
ATOM 643 C CA . MET A 1 85 ? 2.791 17.029 10.695 1.00 40.66 85 MET A CA 1
ATOM 644 C C . MET A 1 85 ? 2.575 15.482 10.718 1.00 40.66 85 MET A C 1
ATOM 646 O O . MET A 1 85 ? 1.578 14.979 10.226 1.00 40.66 85 MET A O 1
ATOM 650 N N . ILE A 1 86 ? 3.428 14.576 11.226 1.00 46.22 86 ILE A N 1
ATOM 651 C CA . ILE A 1 86 ? 4.664 14.589 12.025 1.00 46.22 86 ILE A CA 1
ATOM 652 C C . ILE A 1 86 ? 5.498 13.354 11.591 1.00 46.22 86 ILE A C 1
ATOM 654 O O . ILE A 1 86 ? 4.960 12.252 11.493 1.00 46.22 86 ILE A O 1
ATOM 658 N N . SER A 1 87 ? 6.813 13.515 11.396 1.00 45.53 87 SER A N 1
ATOM 659 C CA . SER A 1 87 ? 7.781 12.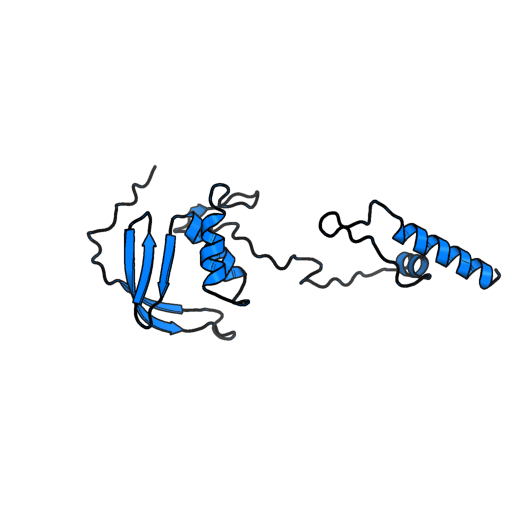420 11.163 1.00 45.53 87 SER A CA 1
ATOM 660 C C . SER A 1 87 ? 7.920 11.479 12.384 1.00 45.53 87 SER A C 1
ATOM 662 O O . SER A 1 87 ? 8.147 10.285 12.240 1.00 45.53 87 SER A O 1
ATOM 664 N N . HIS A 1 88 ? 7.681 11.976 13.603 1.00 46.47 88 HIS A N 1
ATOM 665 C CA . HIS A 1 88 ? 7.929 11.265 14.868 1.00 46.47 88 HIS A CA 1
ATOM 666 C C . HIS A 1 88 ? 7.008 10.068 15.178 1.00 46.47 88 HIS A C 1
ATOM 668 O O . HIS A 1 88 ? 7.466 9.132 15.825 1.00 46.47 88 HIS A O 1
ATOM 674 N N . PHE A 1 89 ? 5.741 10.046 14.741 1.00 43.28 89 PHE A N 1
ATOM 675 C CA . PHE A 1 89 ? 4.825 8.942 15.099 1.00 43.28 89 PHE A CA 1
ATOM 676 C C . PHE A 1 89 ? 5.010 7.684 14.238 1.00 43.28 89 PHE A C 1
ATOM 678 O O . PHE A 1 89 ? 4.725 6.577 14.693 1.00 43.28 89 PHE A O 1
ATOM 685 N N . VAL A 1 90 ? 5.547 7.831 13.022 1.00 47.09 90 VAL A N 1
ATOM 686 C CA . VAL A 1 90 ? 5.819 6.703 12.113 1.00 47.09 90 VAL A CA 1
ATOM 687 C C . VAL A 1 90 ? 6.929 5.804 12.671 1.00 47.09 90 VAL A C 1
ATOM 689 O O . VAL A 1 90 ? 6.827 4.581 12.588 1.00 47.09 90 VAL A O 1
ATOM 692 N N . TYR A 1 91 ? 7.941 6.388 13.324 1.00 45.59 91 TYR A N 1
ATOM 693 C CA . TYR A 1 91 ? 9.048 5.632 13.923 1.00 45.59 91 TYR A CA 1
ATOM 694 C C . TYR A 1 91 ? 8.623 4.772 15.121 1.00 45.59 91 TYR A C 1
ATOM 696 O O . TYR A 1 91 ? 9.189 3.703 15.330 1.00 45.59 91 TYR A O 1
ATOM 704 N N . MET A 1 92 ? 7.603 5.186 15.881 1.00 42.03 92 MET A N 1
ATOM 705 C CA . MET A 1 92 ? 7.103 4.405 17.020 1.00 42.03 92 MET A CA 1
ATOM 706 C C . MET A 1 92 ? 6.281 3.186 16.567 1.00 42.03 92 MET A C 1
ATOM 708 O O . MET A 1 92 ? 6.364 2.127 17.181 1.00 42.03 92 MET A O 1
ATOM 712 N N . TRP A 1 93 ? 5.540 3.312 15.461 1.00 44.91 93 TRP A N 1
ATOM 713 C CA . TRP A 1 93 ? 4.753 2.221 14.873 1.00 44.91 93 TRP A CA 1
ATOM 714 C C . TRP A 1 93 ? 5.629 1.175 14.166 1.00 44.91 93 TRP A C 1
ATOM 716 O O . TRP A 1 93 ? 5.401 -0.023 14.326 1.00 44.91 93 TRP A O 1
ATOM 726 N N . SER A 1 94 ? 6.669 1.621 13.449 1.00 45.09 94 SER A N 1
ATOM 727 C CA . SER A 1 94 ? 7.621 0.739 12.750 1.00 45.09 94 SER A CA 1
ATOM 728 C C . SER A 1 94 ? 8.357 -0.211 13.711 1.00 45.09 94 SER A C 1
ATOM 730 O O . SER A 1 94 ? 8.608 -1.367 13.382 1.00 45.09 94 SER A O 1
A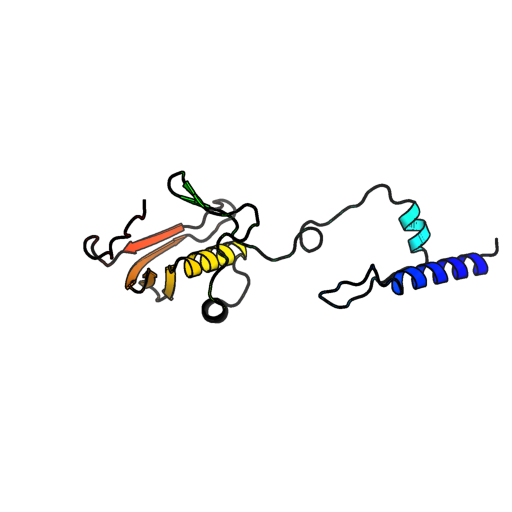TOM 732 N N . SER A 1 95 ? 8.632 0.240 14.941 1.00 44.59 95 SER A N 1
ATOM 733 C CA . SER A 1 95 ? 9.275 -0.576 15.983 1.00 44.59 95 SER A CA 1
ATOM 734 C C . SER A 1 95 ? 8.348 -1.610 16.640 1.00 44.59 95 SER A C 1
ATOM 736 O O . SER A 1 95 ? 8.839 -2.548 17.263 1.00 44.59 95 SER A O 1
ATOM 738 N N . LEU A 1 96 ? 7.023 -1.454 16.529 1.00 48.06 96 LEU A N 1
ATOM 739 C CA . LEU A 1 96 ? 6.022 -2.303 17.196 1.00 48.06 96 LEU A CA 1
ATOM 740 C C . LEU A 1 96 ? 5.476 -3.430 16.303 1.00 48.06 96 LEU A C 1
ATOM 742 O O . LEU A 1 96 ? 4.872 -4.371 16.819 1.00 48.06 96 LEU A O 1
ATOM 746 N N . MET A 1 97 ? 5.689 -3.367 14.985 1.00 49.44 97 MET A N 1
ATOM 747 C CA . MET A 1 97 ? 5.261 -4.399 14.033 1.00 49.44 97 MET A CA 1
ATOM 748 C C . MET A 1 97 ? 6.359 -4.674 12.993 1.00 49.44 97 MET A C 1
ATOM 750 O O . MET A 1 97 ? 6.464 -3.941 12.011 1.00 49.44 97 MET A O 1
ATOM 754 N N . PRO A 1 98 ? 7.176 -5.731 13.161 1.00 44.72 98 PRO A N 1
ATOM 755 C CA . PRO A 1 98 ? 8.125 -6.141 12.140 1.00 44.72 98 PRO A CA 1
ATOM 756 C C . PRO A 1 98 ? 7.436 -7.001 11.062 1.00 44.72 98 PRO A C 1
ATOM 758 O O . PRO A 1 98 ? 6.821 -8.025 11.361 1.00 44.72 98 PRO A O 1
ATOM 761 N N . SER A 1 99 ? 7.643 -6.627 9.793 1.00 46.00 99 SER A N 1
ATOM 762 C CA . SER A 1 99 ? 7.319 -7.383 8.561 1.00 46.00 99 SER A CA 1
ATOM 763 C C . SER A 1 99 ? 5.890 -7.210 7.971 1.00 46.00 99 SER A C 1
ATOM 765 O O . SER A 1 99 ? 5.015 -6.634 8.617 1.00 46.00 99 SER A O 1
ATOM 767 N N . PRO A 1 100 ? 5.670 -7.591 6.689 1.00 44.16 100 PRO A N 1
ATOM 768 C CA . PRO A 1 100 ? 4.829 -6.887 5.717 1.00 44.16 100 PRO A CA 1
ATOM 769 C C . PRO A 1 100 ? 3.345 -7.215 5.879 1.00 44.16 100 PRO A C 1
ATOM 771 O O . PRO A 1 100 ? 2.728 -7.858 5.031 1.00 44.16 100 PRO A O 1
ATOM 774 N N . VAL A 1 101 ? 2.727 -6.780 6.971 1.00 54.31 101 VAL A N 1
ATOM 775 C CA . VAL A 1 101 ? 1.294 -7.000 7.163 1.00 54.31 101 VAL A CA 1
ATOM 776 C C . VAL A 1 101 ? 0.523 -5.886 6.461 1.00 54.31 101 VAL A C 1
ATOM 778 O O . VAL A 1 101 ? 0.026 -4.957 7.084 1.00 54.31 101 VAL A O 1
ATOM 781 N N . ALA A 1 102 ? 0.429 -6.045 5.139 1.00 68.75 102 ALA A N 1
ATOM 782 C CA . ALA A 1 102 ? -0.446 -5.327 4.219 1.00 68.75 102 ALA A CA 1
ATOM 783 C C . ALA A 1 102 ? -0.223 -3.793 4.225 1.00 68.75 102 ALA A C 1
ATOM 785 O O . ALA A 1 102 ? -0.749 -3.054 5.057 1.00 68.75 102 ALA A O 1
ATOM 786 N N . GLN A 1 103 ? 0.595 -3.307 3.281 1.00 72.81 103 GLN A N 1
ATOM 787 C CA . GLN A 1 103 ? 0.955 -1.885 3.138 1.00 72.81 103 GLN A CA 1
ATOM 788 C C . GLN A 1 103 ? -0.261 -0.941 3.080 1.00 72.81 103 GLN A C 1
ATOM 790 O O . GLN A 1 103 ? -0.191 0.217 3.489 1.00 72.81 103 GLN A O 1
ATOM 795 N N . ASP A 1 104 ? -1.397 -1.436 2.595 1.00 77.19 104 ASP A N 1
ATOM 796 C CA . ASP A 1 104 ? -2.689 -0.755 2.606 1.00 77.19 104 ASP A CA 1
ATOM 797 C C . ASP A 1 104 ? -3.191 -0.466 4.032 1.00 77.19 104 ASP A C 1
ATOM 799 O O . ASP A 1 104 ? -3.652 0.643 4.310 1.00 77.19 104 ASP A O 1
ATOM 803 N N . LYS A 1 105 ? -3.049 -1.412 4.969 1.00 78.75 105 LYS A N 1
ATOM 804 C CA . LYS A 1 105 ? -3.407 -1.207 6.382 1.00 78.75 105 LYS A CA 1
ATOM 805 C C . LYS A 1 105 ? -2.500 -0.182 7.036 1.00 78.75 105 LYS A C 1
ATOM 807 O O . LYS A 1 105 ? -2.978 0.678 7.775 1.00 78.75 105 LYS A O 1
ATOM 812 N N . GLU A 1 106 ? -1.206 -0.242 6.741 1.00 76.62 106 GLU A N 1
ATOM 813 C CA . GLU A 1 106 ? -0.249 0.734 7.249 1.00 76.62 106 GLU A CA 1
ATOM 814 C C . GLU A 1 106 ? -0.602 2.154 6.787 1.00 76.62 106 GLU A C 1
ATOM 816 O O . GLU A 1 106 ? -0.602 3.086 7.594 1.00 76.62 106 GLU A O 1
ATOM 821 N N . ALA A 1 107 ? -0.977 2.325 5.517 1.00 79.25 107 ALA A N 1
ATOM 822 C CA . ALA A 1 107 ? -1.412 3.615 4.991 1.00 79.25 107 ALA A CA 1
ATOM 823 C C . ALA A 1 107 ? -2.629 4.174 5.753 1.00 79.25 107 ALA A C 1
ATOM 825 O O . ALA A 1 107 ? -2.664 5.367 6.064 1.00 79.25 107 ALA A O 1
ATOM 826 N N . ILE A 1 108 ? -3.594 3.316 6.106 1.00 80.12 108 ILE A N 1
ATOM 827 C CA . ILE A 1 108 ? -4.779 3.697 6.890 1.00 80.12 108 ILE A CA 1
ATOM 828 C C . ILE A 1 108 ? -4.392 4.089 8.320 1.00 80.12 108 ILE A C 1
ATOM 830 O O . ILE A 1 108 ? -4.843 5.124 8.811 1.00 80.12 108 ILE A O 1
ATOM 834 N N . VAL A 1 109 ? -3.538 3.310 8.991 1.00 79.31 109 VAL A N 1
ATOM 835 C CA . VAL A 1 109 ? -3.101 3.628 10.362 1.00 79.31 109 VAL A CA 1
ATOM 836 C C . VAL A 1 109 ? -2.316 4.938 10.397 1.00 79.31 109 VAL A C 1
ATOM 838 O O . VAL A 1 109 ? -2.556 5.784 11.259 1.00 79.31 109 VAL A O 1
ATOM 841 N N . ARG A 1 110 ? -1.423 5.155 9.425 1.00 77.50 110 ARG A N 1
ATOM 842 C CA . ARG A 1 110 ? -0.693 6.422 9.281 1.00 77.50 110 ARG A CA 1
ATOM 843 C C . ARG A 1 110 ? -1.647 7.604 9.083 1.00 77.50 110 ARG A C 1
ATOM 845 O O . ARG A 1 110 ? -1.407 8.670 9.647 1.00 77.50 110 ARG A O 1
ATOM 852 N N . ALA A 1 111 ? -2.730 7.428 8.325 1.00 78.31 111 ALA A N 1
ATOM 853 C CA . ALA A 1 111 ? -3.754 8.458 8.162 1.00 78.31 111 ALA A CA 1
ATOM 854 C C . ALA A 1 111 ? -4.526 8.727 9.467 1.00 78.31 111 ALA A C 1
ATOM 856 O O . ALA A 1 111 ? -4.727 9.885 9.823 1.00 78.31 111 ALA A O 1
ATOM 857 N N . ALA A 1 112 ? -4.894 7.685 10.219 1.00 79.38 112 ALA A N 1
ATOM 858 C CA . ALA A 1 112 ? -5.563 7.826 11.514 1.00 79.38 112 ALA A CA 1
ATOM 859 C C . ALA A 1 112 ? -4.696 8.584 12.537 1.00 79.38 112 ALA A C 1
ATOM 861 O O . ALA A 1 112 ? -5.184 9.492 13.211 1.00 79.38 112 ALA A O 1
ATOM 862 N N . ALA A 1 113 ? -3.393 8.290 12.586 1.00 77.50 113 ALA A N 1
ATOM 863 C CA . ALA A 1 113 ? -2.460 8.975 13.478 1.00 77.50 113 ALA A CA 1
ATOM 864 C C . ALA A 1 113 ? -2.386 10.489 13.205 1.00 77.50 113 ALA A C 1
ATOM 866 O O . ALA A 1 113 ? -2.334 11.288 14.140 1.00 77.50 113 ALA A O 1
ATOM 867 N N . ARG A 1 114 ? -2.445 10.895 11.929 1.00 75.00 114 ARG A N 1
ATOM 868 C CA . ARG A 1 114 ? -2.505 12.310 11.518 1.00 75.00 114 ARG A CA 1
ATOM 869 C C . ARG A 1 114 ? -3.813 13.001 11.917 1.00 75.00 114 ARG A C 1
ATOM 871 O O . ARG A 1 114 ? -3.825 14.214 12.075 1.00 75.00 114 ARG A O 1
ATOM 878 N N . LEU A 1 115 ? -4.888 12.242 12.123 1.00 73.50 115 LEU A N 1
ATOM 879 C CA . LEU A 1 115 ? -6.174 12.724 12.639 1.00 73.50 115 LEU A CA 1
ATOM 880 C C . LEU A 1 115 ? -6.262 12.638 14.174 1.00 73.50 115 LEU A C 1
ATOM 882 O O . LEU A 1 115 ? -7.361 12.604 14.721 1.00 73.50 115 LEU A O 1
ATOM 886 N N . HIS A 1 116 ? -5.119 12.576 14.871 1.00 76.31 116 HIS A N 1
ATOM 887 C CA . HIS A 1 116 ? -5.031 12.457 16.332 1.00 76.31 116 HIS A CA 1
ATOM 888 C C . HIS A 1 116 ? -5.725 11.208 16.911 1.00 76.31 116 HIS A C 1
ATOM 890 O O . HIS A 1 116 ? -6.134 11.197 18.075 1.00 76.31 116 HIS A O 1
ATOM 896 N N . MET A 1 117 ? -5.821 10.141 16.111 1.00 76.06 117 MET A N 1
ATOM 897 C CA . MET A 1 117 ? -6.249 8.813 16.542 1.00 76.06 117 MET A CA 1
ATOM 898 C C . MET A 1 117 ? -5.045 7.876 16.522 1.00 76.06 117 MET A C 1
ATOM 900 O O . MET A 1 117 ? -4.669 7.349 15.475 1.00 76.06 117 MET A O 1
ATOM 904 N N . VAL A 1 118 ? -4.418 7.677 17.676 1.00 79.62 118 VAL A N 1
ATOM 905 C CA . VAL A 1 118 ? -3.182 6.896 17.781 1.00 79.62 118 VAL A CA 1
ATOM 906 C C . VAL A 1 118 ? -3.415 5.668 18.638 1.00 79.62 118 VAL A C 1
ATOM 908 O O . VAL A 1 118 ? -3.892 5.753 19.765 1.00 79.62 118 VAL A O 1
ATOM 911 N N . PHE A 1 119 ? -3.042 4.514 18.108 1.00 78.94 119 PHE A N 1
ATOM 912 C CA . PHE A 1 119 ? -2.994 3.286 18.880 1.00 78.94 119 PHE A CA 1
ATOM 913 C C . PHE A 1 119 ? -1.813 3.334 19.859 1.00 78.94 119 PHE A C 1
ATOM 915 O O . PHE A 1 119 ? -0.677 3.561 19.445 1.00 78.94 119 PHE A O 1
ATOM 922 N N . VAL A 1 120 ? -2.089 3.160 21.150 1.00 82.38 120 VAL A N 1
ATOM 923 C CA . VAL A 1 120 ? -1.103 3.335 22.226 1.00 82.38 120 VAL A CA 1
ATOM 924 C C . VAL A 1 120 ? -0.533 1.997 22.657 1.00 82.38 120 VAL A C 1
ATOM 926 O O . VAL A 1 120 ? 0.682 1.833 22.694 1.00 82.38 120 VAL A O 1
ATOM 929 N N . ASN A 1 121 ? -1.404 1.046 22.994 1.00 80.19 121 ASN A N 1
ATOM 930 C CA . ASN A 1 121 ? -0.979 -0.221 23.567 1.00 80.19 121 ASN A CA 1
ATOM 931 C C . ASN A 1 121 ? -1.960 -1.359 23.249 1.00 80.19 121 ASN A C 1
ATOM 933 O O . ASN A 1 121 ? -3.177 -1.157 23.195 1.00 80.19 121 ASN A O 1
ATOM 937 N N . LYS A 1 122 ? -1.405 -2.563 23.060 1.00 79.25 122 LYS A N 1
ATOM 938 C CA . LYS A 1 122 ? -2.120 -3.834 22.936 1.00 79.25 122 LYS A CA 1
ATOM 939 C C . LYS A 1 122 ? -1.704 -4.754 24.080 1.00 79.25 122 LYS A C 1
ATOM 941 O O . LYS A 1 122 ? -0.588 -5.265 24.077 1.00 79.25 122 LYS A O 1
ATOM 946 N N . ASN A 1 123 ? -2.635 -5.065 24.969 1.00 80.88 123 ASN A N 1
ATOM 947 C CA . ASN A 1 123 ? -2.509 -6.209 25.867 1.00 80.88 123 ASN A CA 1
ATOM 948 C C . ASN A 1 123 ? -3.305 -7.398 25.293 1.00 80.88 123 ASN A C 1
ATOM 950 O O . ASN A 1 123 ? -3.960 -7.277 24.256 1.00 80.88 123 ASN A O 1
ATOM 954 N N . ALA A 1 124 ? -3.269 -8.559 25.955 1.00 79.56 124 ALA A N 1
ATOM 955 C CA . ALA A 1 124 ? -3.967 -9.764 25.484 1.00 79.56 124 ALA A CA 1
ATOM 956 C C . ALA A 1 124 ? -5.484 -9.551 25.311 1.00 79.56 124 ALA A C 1
ATOM 958 O O . ALA A 1 124 ? -6.059 -9.991 24.319 1.00 79.56 124 ALA A O 1
ATOM 959 N N . ASN A 1 125 ? -6.100 -8.816 26.241 1.00 85.00 125 ASN A N 1
ATOM 960 C CA . ASN A 1 125 ? -7.547 -8.605 26.279 1.00 85.00 125 ASN A CA 1
ATOM 961 C C . ASN A 1 125 ? -7.936 -7.126 26.219 1.00 85.00 125 ASN A C 1
ATOM 963 O O . ASN A 1 125 ? -9.122 -6.835 26.169 1.00 85.00 125 ASN A O 1
ATOM 967 N N . THR A 1 126 ? -6.981 -6.189 26.230 1.00 85.38 126 THR A N 1
ATOM 968 C CA . THR A 1 126 ? -7.281 -4.750 26.235 1.00 85.38 126 THR A CA 1
ATOM 969 C C . THR A 1 126 ? -6.522 -4.007 25.139 1.00 85.38 126 THR A C 1
ATOM 971 O O . THR A 1 126 ? -5.364 -4.298 24.842 1.00 85.38 126 THR A O 1
ATOM 974 N N . LEU A 1 127 ? -7.190 -3.035 24.525 1.00 84.75 127 LEU A N 1
ATOM 975 C CA . LEU A 1 127 ? -6.672 -2.145 23.492 1.00 84.75 127 LEU A CA 1
ATOM 976 C C . LEU A 1 127 ? -6.818 -0.703 23.970 1.00 84.75 127 LEU A C 1
ATOM 978 O O . LEU A 1 127 ? -7.905 -0.280 24.367 1.00 84.75 127 LEU A O 1
ATOM 982 N N . GLU A 1 128 ? -5.738 0.064 23.891 1.00 84.25 128 GLU A N 1
ATOM 983 C CA . GLU A 1 128 ? -5.717 1.469 24.290 1.00 84.25 128 GLU A CA 1
ATOM 984 C C . GLU A 1 128 ? -5.496 2.358 23.071 1.00 84.25 128 GLU A C 1
ATOM 986 O O . GLU A 1 128 ? -4.510 2.218 22.343 1.00 84.25 128 GLU A O 1
ATOM 991 N N . ILE A 1 129 ? -6.421 3.289 22.844 1.00 84.50 129 ILE A N 1
ATOM 992 C CA . ILE A 1 129 ? -6.373 4.235 21.729 1.00 84.50 129 ILE A CA 1
ATOM 993 C C . ILE A 1 129 ? -6.431 5.648 22.295 1.00 84.50 129 ILE A C 1
ATOM 995 O O . ILE A 1 129 ? -7.347 5.991 23.037 1.00 84.50 129 ILE A O 1
ATOM 999 N N . ASN A 1 130 ? -5.470 6.483 21.923 1.00 82.38 130 ASN A N 1
ATOM 1000 C CA . ASN A 1 130 ? -5.480 7.906 22.204 1.00 82.38 130 ASN A CA 1
ATOM 1001 C C . ASN A 1 130 ? -6.290 8.628 21.124 1.00 82.38 130 ASN A C 1
ATOM 1003 O O . ASN A 1 130 ? -5.959 8.561 19.941 1.00 82.38 130 ASN A O 1
ATOM 1007 N N . PHE A 1 131 ? -7.349 9.308 21.548 1.00 81.31 131 PHE A N 1
ATOM 1008 C CA . PHE A 1 131 ? -8.207 10.134 20.718 1.00 81.31 131 PHE A CA 1
ATOM 1009 C C . PHE A 1 131 ? -8.115 11.589 21.190 1.00 81.31 131 PHE A C 1
ATOM 1011 O O . PHE A 1 131 ? -8.586 11.909 22.282 1.00 81.31 131 PHE A O 1
ATOM 1018 N N . ASN A 1 132 ? -7.516 12.475 20.388 1.00 79.19 132 ASN A N 1
ATOM 1019 C CA . ASN A 1 132 ? -7.362 13.907 20.702 1.00 79.19 132 ASN A CA 1
ATOM 1020 C C . ASN A 1 132 ? -6.744 14.189 22.092 1.00 79.19 132 ASN A C 1
ATOM 1022 O O . ASN A 1 132 ? -7.118 15.151 22.761 1.00 79.19 132 ASN A O 1
ATOM 1026 N N . GLY A 1 133 ? -5.818 13.343 22.555 1.00 78.31 133 GLY A N 1
ATOM 1027 C CA . GLY A 1 133 ? -5.181 13.461 23.871 1.00 78.31 133 GLY A CA 1
ATOM 1028 C C . GLY A 1 133 ? -5.876 12.685 24.99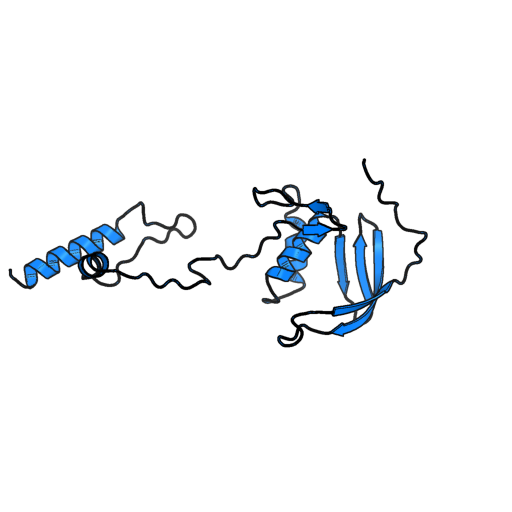6 1.00 78.31 133 GLY A C 1
ATOM 1029 O O . GLY A 1 133 ? -5.323 12.601 26.090 1.00 78.31 133 GLY A O 1
ATOM 1030 N N . ALA A 1 134 ? -7.044 12.084 24.751 1.00 82.88 134 ALA A N 1
ATOM 1031 C CA . ALA A 1 134 ? -7.754 11.252 25.719 1.00 82.88 134 ALA A CA 1
ATOM 1032 C C . ALA A 1 134 ? -7.558 9.759 25.422 1.00 82.88 134 ALA A C 1
ATOM 1034 O O . ALA A 1 134 ? -7.845 9.291 24.320 1.00 82.88 134 ALA A O 1
ATOM 1035 N N . ILE A 1 135 ? -7.113 8.987 26.415 1.00 84.00 135 ILE A N 1
ATOM 1036 C CA . ILE A 1 135 ? -6.956 7.534 26.280 1.00 84.00 135 ILE A CA 1
ATOM 1037 C C . ILE A 1 135 ? -8.318 6.859 26.461 1.00 84.00 135 ILE A C 1
ATOM 1039 O O . ILE A 1 135 ? -8.968 6.990 27.498 1.00 84.00 135 ILE A O 1
ATOM 1043 N N . VAL A 1 136 ? -8.739 6.110 25.446 1.00 85.12 136 VAL A N 1
ATOM 1044 C CA . VAL A 1 136 ? -9.940 5.278 25.452 1.00 85.12 136 VAL A CA 1
ATOM 1045 C C . VAL A 1 136 ? -9.519 3.813 25.448 1.00 85.12 136 VAL A C 1
ATOM 1047 O O . VAL A 1 136 ? -8.779 3.373 24.570 1.00 85.12 136 VAL A O 1
ATOM 1050 N N . GLN A 1 137 ? -10.021 3.060 26.425 1.00 87.81 137 GLN A N 1
ATOM 1051 C CA . GLN A 1 137 ? -9.761 1.630 26.562 1.00 87.81 137 GLN A CA 1
ATOM 1052 C C . GLN A 1 137 ? -10.919 0.793 26.006 1.00 87.81 137 GLN A C 1
ATOM 1054 O O . GLN A 1 137 ? -12.101 1.113 26.202 1.00 87.81 137 GLN A O 1
ATOM 1059 N N . TYR A 1 138 ? -10.556 -0.296 25.340 1.00 87.19 138 TYR A N 1
ATOM 1060 C CA . TYR A 1 138 ? -11.459 -1.286 24.774 1.00 87.19 138 TYR A CA 1
ATOM 1061 C C . TYR A 1 138 ? -11.053 -2.684 25.237 1.00 87.19 138 TYR A C 1
ATOM 1063 O O . TYR A 1 138 ? -9.874 -3.018 25.182 1.00 87.19 138 TYR A O 1
ATOM 1071 N N . ASP A 1 139 ? -12.018 -3.509 25.621 1.00 90.12 139 ASP A N 1
ATOM 1072 C CA . ASP A 1 139 ? -11.820 -4.947 25.772 1.00 90.12 139 ASP A CA 1
ATOM 1073 C C . ASP A 1 139 ? -11.895 -5.608 24.400 1.00 90.12 139 ASP A C 1
ATOM 1075 O O . ASP A 1 139 ? -12.865 -5.426 23.661 1.00 90.12 139 ASP A O 1
ATOM 1079 N N . LEU A 1 140 ? -10.869 -6.375 24.060 1.00 86.50 140 LEU A N 1
ATOM 1080 C CA . LEU A 1 140 ? -10.805 -7.180 22.856 1.00 86.50 140 LEU A CA 1
ATOM 1081 C C . LEU A 1 140 ? -11.453 -8.539 23.124 1.00 86.50 140 LEU A C 1
ATOM 1083 O O . LEU A 1 140 ? -10.948 -9.322 23.926 1.00 86.50 140 LEU A O 1
ATOM 1087 N N . LEU A 1 141 ? -12.559 -8.812 22.433 1.00 88.31 141 LEU A N 1
ATOM 1088 C CA . LEU A 1 141 ? -13.280 -10.076 22.554 1.00 88.31 141 LEU A CA 1
ATOM 1089 C C . LEU A 1 141 ? -12.814 -11.099 21.526 1.00 88.31 141 LEU A C 1
ATOM 1091 O O . LEU A 1 141 ? -12.577 -12.250 21.875 1.00 88.31 141 LEU A O 1
ATOM 1095 N N . ASP A 1 142 ? -12.713 -10.683 20.264 1.00 86.38 142 ASP A N 1
ATOM 1096 C CA . ASP A 1 142 ? -12.372 -11.589 19.172 1.00 86.38 142 ASP A CA 1
ATOM 1097 C C . ASP A 1 142 ? -11.713 -10.843 18.004 1.00 86.38 142 ASP A C 1
ATOM 1099 O O . ASP A 1 142 ? -12.055 -9.692 17.701 1.00 86.38 142 ASP A O 1
ATOM 1103 N N . ILE A 1 143 ? -10.772 -11.509 17.336 1.00 83.50 143 ILE A N 1
ATOM 1104 C CA . ILE A 1 143 ? -10.135 -11.046 16.102 1.00 83.50 143 ILE A CA 1
ATOM 1105 C C . ILE A 1 143 ? -10.401 -12.091 15.026 1.00 83.50 143 ILE A C 1
ATOM 1107 O O . ILE A 1 143 ? -9.814 -13.168 15.005 1.00 83.50 143 ILE A O 1
ATOM 1111 N N . LEU A 1 144 ? -11.230 -11.720 14.059 1.00 85.38 144 LEU A N 1
ATOM 1112 C CA . LEU A 1 144 ? -11.458 -12.502 12.856 1.00 85.38 144 LEU A CA 1
ATOM 1113 C C . LEU A 1 144 ? -10.482 -12.027 11.782 1.00 85.38 144 LEU A C 1
ATOM 1115 O O . LEU A 1 144 ? -10.687 -10.998 11.128 1.00 85.38 144 LEU A O 1
ATOM 1119 N N . GLU A 1 145 ? -9.409 -12.794 11.604 1.00 81.50 145 GLU A N 1
ATOM 1120 C CA . GLU A 1 145 ? -8.352 -12.474 10.649 1.00 81.50 145 GLU A CA 1
ATOM 1121 C C . GLU A 1 145 ? -8.851 -12.395 9.202 1.00 81.50 145 GLU A C 1
ATOM 1123 O O . GLU A 1 145 ? -9.916 -12.898 8.833 1.00 81.50 145 GLU A O 1
ATOM 1128 N N . TYR A 1 146 ? -8.065 -11.742 8.351 1.00 82.12 146 TYR A N 1
ATOM 1129 C CA . TYR A 1 146 ? -8.381 -11.702 6.932 1.00 82.12 146 TYR A CA 1
ATOM 1130 C C . TYR A 1 146 ? -8.335 -13.116 6.341 1.00 82.12 146 TYR A C 1
ATOM 1132 O O . TYR A 1 146 ? -7.364 -13.840 6.525 1.00 82.12 146 TYR A O 1
ATOM 1140 N N . SER A 1 147 ? -9.370 -13.475 5.586 1.00 82.81 147 SER A N 1
ATOM 1141 C CA . SER A 1 147 ? -9.366 -14.655 4.720 1.00 82.81 147 SER A CA 1
ATOM 1142 C C . SER A 1 147 ? -9.724 -14.228 3.302 1.00 82.81 147 SER A C 1
ATOM 1144 O O . SER A 1 147 ? -10.608 -13.382 3.116 1.00 82.81 147 SER A O 1
ATOM 1146 N N . SER A 1 148 ? -9.061 -14.833 2.316 1.00 87.25 148 SER A N 1
ATOM 1147 C CA . SER A 1 148 ? -9.303 -14.609 0.887 1.00 87.25 148 SER A CA 1
ATOM 1148 C C . SER A 1 148 ? -10.755 -14.883 0.487 1.00 87.25 148 SER A C 1
ATOM 1150 O O . SER A 1 148 ? -11.291 -14.176 -0.366 1.00 87.25 148 SER A O 1
ATOM 1152 N N . ASP A 1 149 ? -11.422 -15.828 1.157 1.00 89.06 149 ASP A N 1
ATOM 1153 C CA . ASP A 1 149 ? -12.832 -16.153 0.910 1.00 89.06 149 ASP A CA 1
ATOM 1154 C C . ASP A 1 149 ? -13.762 -15.039 1.403 1.00 89.06 149 ASP A C 1
ATOM 1156 O O . ASP A 1 149 ? -14.739 -14.678 0.747 1.00 89.06 149 ASP A O 1
ATOM 1160 N N . ARG A 1 150 ? -13.445 -14.446 2.564 1.00 87.69 150 ARG A N 1
ATOM 1161 C CA . ARG A 1 150 ? -14.265 -13.391 3.184 1.00 87.69 150 ARG A CA 1
ATOM 1162 C C . ARG A 1 150 ? -13.972 -12.005 2.623 1.00 87.69 150 ARG A C 1
ATOM 1164 O O . ARG A 1 150 ? -14.847 -11.141 2.675 1.00 87.69 150 ARG A O 1
ATOM 1171 N N . LYS A 1 151 ? -12.742 -11.773 2.147 1.00 87.62 151 LYS A N 1
ATOM 1172 C CA . LYS A 1 151 ? -12.207 -10.466 1.718 1.00 87.62 151 LYS A CA 1
ATOM 1173 C C . LYS A 1 151 ? -12.374 -9.361 2.772 1.00 87.62 151 LYS A C 1
ATOM 1175 O O . LYS A 1 151 ? -12.501 -8.187 2.436 1.00 87.62 151 LYS A O 1
ATOM 1180 N N . ARG A 1 152 ? -12.436 -9.733 4.053 1.00 82.94 152 ARG A N 1
ATOM 1181 C CA . ARG A 1 152 ? -12.727 -8.843 5.186 1.00 82.94 152 ARG A CA 1
ATOM 1182 C C . ARG A 1 152 ? -11.945 -9.297 6.413 1.00 82.94 152 ARG A C 1
ATOM 1184 O O . ARG A 1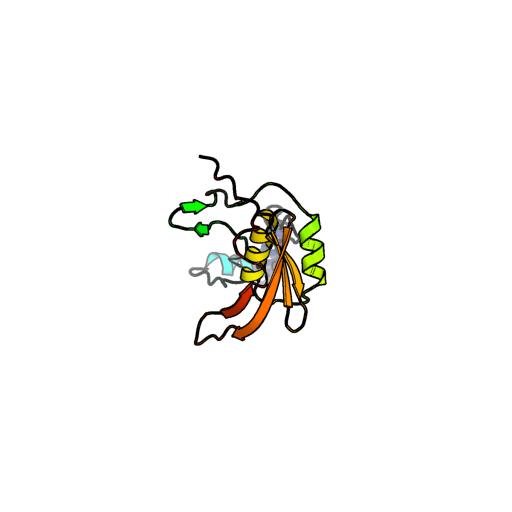 152 ? -11.758 -10.496 6.612 1.00 82.94 152 ARG A O 1
ATOM 1191 N N . MET A 1 153 ? -11.538 -8.330 7.227 1.00 83.94 153 MET A N 1
ATOM 1192 C CA . MET A 1 153 ? -11.025 -8.519 8.585 1.00 83.94 153 MET A CA 1
ATOM 1193 C C . MET A 1 153 ? -12.027 -7.882 9.549 1.00 83.94 153 MET A C 1
ATOM 1195 O O . MET A 1 153 ? -12.620 -6.850 9.229 1.00 83.94 153 MET A O 1
ATOM 1199 N N . SER A 1 154 ? -12.265 -8.499 10.700 1.00 85.31 154 SER A N 1
ATOM 1200 C CA . SER A 1 154 ? -13.220 -7.984 11.684 1.00 85.31 154 SER A CA 1
ATOM 1201 C C . SER A 1 154 ? -12.667 -8.139 13.086 1.00 85.31 154 SER A C 1
ATOM 1203 O O . SER A 1 154 ? -11.965 -9.097 13.386 1.00 85.31 154 SER A O 1
ATOM 1205 N N . VAL A 1 155 ? -12.971 -7.171 13.939 1.00 86.31 155 VAL A N 1
ATOM 1206 C CA . VAL A 1 155 ? -12.531 -7.160 15.330 1.00 86.31 155 VAL A CA 1
ATOM 1207 C C . VAL A 1 155 ? -13.741 -6.826 16.183 1.00 86.31 155 VAL A C 1
ATOM 1209 O O . VAL A 1 155 ? -14.468 -5.877 15.882 1.00 86.31 155 VAL A O 1
ATOM 1212 N N . VAL A 1 156 ? -13.966 -7.618 17.225 1.00 88.62 156 VAL A N 1
ATOM 1213 C CA . VAL A 1 156 ? -15.047 -7.411 18.184 1.00 88.62 156 VAL A CA 1
ATOM 1214 C C . VAL A 1 156 ? -14.445 -6.810 19.444 1.00 88.62 156 VAL A C 1
ATOM 1216 O O . VAL A 1 156 ? -13.593 -7.418 20.091 1.00 88.62 156 VAL A O 1
ATOM 1219 N N . VAL A 1 157 ? -14.893 -5.603 19.780 1.00 88.56 157 VAL A N 1
ATOM 1220 C CA . VAL A 1 157 ? -14.432 -4.865 20.956 1.00 88.56 157 VAL A CA 1
ATOM 1221 C C . VAL A 1 157 ? -15.599 -4.342 21.777 1.00 88.56 157 VAL A C 1
ATOM 1223 O O . VAL A 1 157 ? -16.622 -3.931 21.229 1.00 88.56 157 VAL A O 1
ATOM 1226 N N . ILE A 1 158 ? -15.418 -4.294 23.094 1.00 88.75 158 ILE A N 1
ATOM 1227 C CA . ILE A 1 158 ? -16.315 -3.601 24.017 1.00 88.75 158 ILE A CA 1
ATOM 1228 C C . ILE A 1 158 ? -15.607 -2.353 24.523 1.00 88.75 158 ILE A C 1
ATOM 1230 O O . ILE A 1 158 ? -14.507 -2.410 25.058 1.00 88.75 158 ILE A O 1
ATOM 1234 N N . ARG A 1 159 ? -16.250 -1.195 24.387 1.00 83.69 159 ARG A N 1
ATOM 1235 C CA . ARG A 1 159 ? -15.735 0.039 24.979 1.00 83.69 159 ARG A CA 1
ATOM 1236 C C . ARG A 1 159 ? -15.934 0.011 26.495 1.00 83.69 159 ARG A C 1
ATOM 1238 O O . ARG A 1 159 ? -17.069 -0.092 26.954 1.00 83.69 159 ARG A O 1
ATOM 1245 N N . LEU A 1 160 ? -14.857 0.196 27.257 1.00 78.94 160 LEU A N 1
ATOM 1246 C CA . LEU A 1 160 ? -14.910 0.184 28.723 1.00 78.94 160 LEU A CA 1
ATOM 1247 C C . LEU A 1 160 ? -15.449 1.489 29.332 1.00 78.94 160 LEU A C 1
ATOM 1249 O O . LEU A 1 160 ? -15.922 1.505 30.467 1.00 78.94 160 LEU A O 1
ATOM 1253 N N . GLN A 1 161 ? -15.412 2.601 28.589 1.00 70.19 161 GLN A N 1
ATOM 1254 C CA . GLN A 1 161 ? -15.871 3.908 29.075 1.00 70.19 161 GLN A CA 1
ATOM 1255 C C . GLN A 1 161 ? -17.286 4.281 28.603 1.00 70.19 161 GLN A C 1
ATOM 1257 O O . GLN A 1 161 ? -17.633 4.135 27.429 1.00 70.19 161 GLN A O 1
ATOM 1262 N N . LYS A 1 162 ? -18.099 4.823 29.525 1.00 59.03 162 LYS A N 1
ATOM 1263 C CA . LYS A 1 162 ? -19.476 5.278 29.261 1.00 59.03 162 LYS A CA 1
ATOM 1264 C C . LYS A 1 162 ? -19.503 6.522 28.357 1.00 59.03 162 LYS A C 1
ATOM 1266 O O . LYS A 1 162 ? -18.730 7.458 28.533 1.00 59.03 162 LYS A O 1
ATOM 1271 N N . TRP A 1 163 ? -20.485 6.564 27.455 1.00 54.25 163 TRP A N 1
ATOM 1272 C CA . TRP A 1 163 ? -20.697 7.567 26.395 1.00 54.25 163 TRP A CA 1
ATOM 1273 C C . TRP A 1 163 ? -20.778 9.044 26.839 1.00 54.25 163 TRP A C 1
ATOM 1275 O O . TRP A 1 163 ? -20.731 9.925 25.990 1.00 54.25 163 TRP A O 1
ATOM 1285 N N . LYS A 1 164 ? -20.896 9.345 28.139 1.00 54.06 164 LYS A N 1
ATOM 1286 C CA . LYS A 1 164 ? -21.073 10.718 28.651 1.00 54.06 164 LYS A CA 1
ATOM 1287 C C . LYS A 1 164 ? -19.776 11.528 28.815 1.00 54.06 164 LYS A C 1
ATOM 1289 O O . LYS A 1 164 ? -19.867 12.728 29.029 1.00 54.06 164 LYS A O 1
ATOM 1294 N N . ASN A 1 165 ? -18.602 10.905 28.686 1.00 52.22 165 ASN A N 1
ATOM 1295 C CA . ASN A 1 165 ? -17.307 11.540 28.980 1.00 52.22 165 ASN A CA 1
ATOM 1296 C C . ASN A 1 165 ? -16.448 11.816 27.731 1.00 52.22 165 ASN A C 1
ATOM 1298 O O . ASN A 1 165 ? -15.230 11.935 27.838 1.00 52.22 165 ASN A O 1
ATOM 1302 N N . LEU A 1 166 ? -17.040 11.876 26.534 1.00 56.00 166 LEU A N 1
ATOM 1303 C CA . LEU A 1 166 ? -16.276 12.274 25.348 1.00 56.00 166 LEU A CA 1
ATOM 1304 C C . LEU A 1 166 ? -16.017 13.788 25.380 1.00 56.00 166 LEU A C 1
ATOM 1306 O O . LEU A 1 166 ? -16.969 14.538 25.608 1.00 56.00 166 LEU A O 1
ATOM 1310 N N . PRO A 1 167 ? -14.791 14.258 25.081 1.00 52.38 167 PRO A N 1
ATOM 1311 C CA . PRO A 1 167 ? -14.613 15.635 24.653 1.00 52.38 167 PRO A CA 1
ATOM 1312 C C . PRO A 1 167 ? -15.465 15.810 23.395 1.00 52.38 167 PRO A C 1
ATOM 1314 O O . PRO A 1 167 ? -15.260 15.133 22.385 1.00 52.38 167 PRO A O 1
ATOM 1317 N N . SER A 1 168 ? -16.498 16.640 23.493 1.00 49.75 168 SER A N 1
ATOM 1318 C CA . SER A 1 168 ? -17.385 16.955 22.381 1.00 49.75 168 SER A CA 1
ATOM 1319 C C . SER A 1 168 ? -16.545 17.408 21.192 1.00 49.75 168 SER A C 1
ATOM 1321 O O . SER A 1 168 ? -15.828 18.403 21.293 1.00 49.75 168 SER A O 1
ATOM 1323 N N . ILE A 1 169 ? -16.639 16.682 20.075 1.00 51.25 169 ILE A N 1
ATOM 1324 C CA . ILE A 1 169 ? -16.143 17.147 18.781 1.00 51.25 169 ILE A CA 1
ATOM 1325 C C . ILE A 1 169 ? -16.964 18.398 18.479 1.00 51.25 169 ILE A C 1
ATOM 1327 O O . ILE A 1 169 ? -18.136 18.298 18.114 1.00 51.25 169 ILE A O 1
ATOM 1331 N N . GLN A 1 170 ? -16.398 19.580 18.729 1.00 42.03 170 GLN A N 1
ATOM 1332 C CA . GLN A 1 170 ? -17.001 20.816 18.255 1.00 42.03 170 GLN A CA 1
ATOM 1333 C C . GLN A 1 170 ? -16.962 20.756 16.730 1.00 42.03 170 GLN A C 1
ATOM 1335 O O . GLN A 1 170 ? -15.922 20.966 16.112 1.00 42.03 170 GLN A O 1
ATOM 1340 N N . GLY A 1 171 ? -18.092 20.378 16.135 1.00 37.06 171 GLY A N 1
ATOM 1341 C CA . GLY A 1 171 ? -18.305 20.475 14.703 1.00 37.06 171 GLY A CA 1
ATOM 1342 C C . GLY A 1 171 ? -18.226 21.943 14.311 1.00 37.06 171 GLY A C 1
ATOM 1343 O O . GLY A 1 171 ? -19.143 22.712 14.600 1.00 37.06 171 GLY A O 1
ATOM 1344 N N . GLY A 1 172 ? -17.109 22.328 13.696 1.00 36.81 172 GLY A N 1
ATOM 1345 C CA . GLY A 1 172 ? -17.029 23.560 12.926 1.00 36.81 172 GLY A CA 1
ATOM 1346 C C . GLY A 1 172 ? -18.014 23.459 11.767 1.00 36.81 172 GLY A C 1
ATOM 1347 O O . GLY A 1 172 ? -18.002 22.467 11.038 1.00 36.81 172 GLY A O 1
ATOM 1348 N N . ARG A 1 173 ? -18.909 24.445 11.689 1.00 31.58 173 ARG A N 1
ATOM 1349 C CA . ARG A 1 173 ? -19.763 24.695 10.525 1.00 31.58 173 ARG A CA 1
ATOM 1350 C C . ARG A 1 173 ? -18.927 24.992 9.289 1.00 31.58 173 ARG A C 1
ATOM 1352 O O . ARG A 1 173 ? -17.849 25.600 9.466 1.00 31.58 173 ARG A O 1
#

Foldseek 3Di:
DDPVVVLVVLQVVQVVQQPDPVQADPVVRRHDHDPDSNVVVVVVPDPDDDDDCEPTVDDPADADAWDADPNDIQHDPVRPSAPDDDPPQLVVVCVVDPDDPDNNVVNVQVVCVSQQWHWDDDDPQKTWIGHPNDIWIKGWDDWADDDPVVNDTDTDIDTPDDPPPDPDPPDDD

Radius of gyration: 26.36 Å; chains: 1; bounding box: 55×41×74 Å

Organism: NCBI:txid165716

Secondary structure (DSSP, 8-state):
--HHHHHHHHHHHHHHHHT-STTB-TTT-PBP--S-TTHHHHHTT-------TBTTTB-S------EEETTEEE--TTS-TT-S--SHHHHHHHTT--S-S-HHHHHHHHHHHHTTEEEEEE-SSEEEEEETTEEEEEEEEEEEEEETTTTEEEEEEEE-S-GGG--------

InterPro domains:
  IPR018303 P-type ATPase, phosphorylation site [PS00154] (52-58)
  IPR023214 HAD superfamily [G3DSA:3.40.50.1000] (47-61)
  IPR023299 P-type ATPase, cytoplasmic domain N [G3DSA:3.40.1110.10] (62-158)
  IPR023299 P-type ATPase, cytoplasmic domain N [SSF81660] (57-159)

Sequence (173 aa):
MCQVSLDLVKSLYAKFIDCDNEMIDLETGTPAHAANTAISEDLGQVEYILTDKTGTLTENRMIFKRCCISSIFYGNESGDALQGMISHFVYMWSSLMPSPVAQDKEAIVRAAARLHMVFVNKNANTLEINFNGAIVQYDLLDILEYSSDRKRMSVVVIRLQKWKNLPSIQGGR